Protein AF-A0A2R7JPD5-F1 (afdb_monomer_lite)

Sequence (94 aa):
METFFGVNRKKLQRQYKKHLNSFNKWALAQYVHQWIIYPENIETHLSIDEVALSQGKLYTILTNKKFQGKNDSIVAIVTGTKVDQVIERICKID

Radius of gyration: 16.34 Å; chains: 1; bounding box: 32×30×41 Å

Foldseek 3Di:
DCVPPVDDPVVVVVCCVPPNVCQVVDPCVVCVVFKDFDQVLDDDAKDWD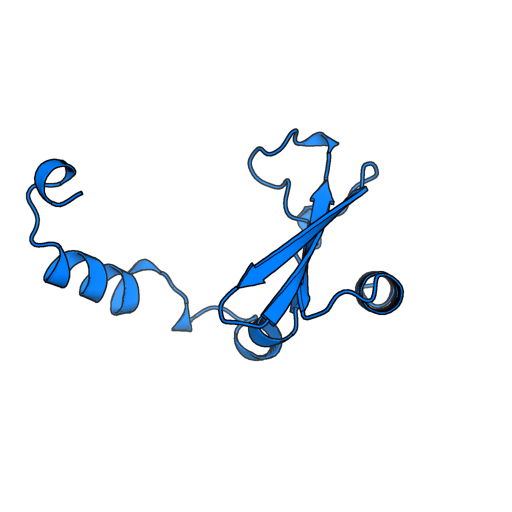DQDQDPNWTKIWIFRCVCVPDPSGTGMIGTDDPVVVVVVVVVVPD

Structure (mmCIF, N/CA/C/O backbone):
data_AF-A0A2R7JPD5-F1
#
_entry.id   AF-A0A2R7JPD5-F1
#
loop_
_atom_site.group_PDB
_atom_site.id
_atom_site.type_symbol
_atom_site.label_atom_id
_atom_site.label_alt_id
_atom_site.label_comp_id
_atom_site.label_asym_id
_atom_site.label_entity_id
_atom_site.label_seq_id
_atom_site.pdbx_PDB_ins_code
_atom_site.Cartn_x
_atom_site.Cartn_y
_atom_site.Cartn_z
_atom_site.occupancy
_atom_site.B_iso_or_equiv
_atom_site.auth_seq_id
_atom_site.auth_comp_id
_atom_site.auth_asym_id
_atom_site.auth_atom_id
_atom_site.pdbx_PDB_model_num
ATOM 1 N N . MET A 1 1 ? 6.214 14.821 -21.980 1.00 49.69 1 MET A N 1
ATOM 2 C CA . MET A 1 1 ? 7.307 14.064 -21.317 1.00 49.69 1 MET A CA 1
ATOM 3 C C . MET A 1 1 ? 8.570 13.956 -22.171 1.00 49.69 1 MET A C 1
ATOM 5 O O . MET A 1 1 ? 9.634 14.132 -21.599 1.00 49.69 1 MET A O 1
ATOM 9 N N . GLU A 1 2 ? 8.510 13.719 -23.493 1.00 41.62 2 GLU A N 1
ATOM 10 C CA . GLU A 1 2 ? 9.728 13.726 -24.347 1.00 41.62 2 GLU A CA 1
ATOM 11 C C . GLU A 1 2 ? 10.456 15.075 -24.363 1.00 41.62 2 GLU A C 1
ATOM 13 O O . GLU A 1 2 ? 11.680 15.120 -24.309 1.00 41.62 2 GLU A O 1
ATOM 18 N N . THR A 1 3 ? 9.708 16.172 -24.321 1.00 52.47 3 THR A N 1
ATOM 19 C CA . THR A 1 3 ? 10.235 17.541 -24.279 1.00 52.47 3 THR A CA 1
ATOM 20 C C . THR A 1 3 ? 10.752 17.992 -22.911 1.00 52.47 3 THR A C 1
ATOM 22 O O . THR A 1 3 ? 11.384 19.034 -22.837 1.00 52.47 3 THR A O 1
ATOM 25 N N . PHE A 1 4 ? 10.515 17.234 -21.831 1.00 63.84 4 PHE A N 1
ATOM 26 C CA . PHE A 1 4 ? 10.869 17.676 -20.471 1.00 63.84 4 PHE A CA 1
ATOM 27 C C . PHE A 1 4 ? 12.274 17.233 -20.037 1.00 63.84 4 PHE A C 1
ATOM 29 O O . PHE A 1 4 ? 12.909 17.902 -19.234 1.00 63.84 4 PHE A O 1
ATOM 36 N N . PHE A 1 5 ? 12.768 16.114 -20.580 1.00 68.75 5 PHE A N 1
ATOM 37 C CA . PHE A 1 5 ? 14.079 15.553 -20.223 1.00 68.75 5 PHE A CA 1
ATOM 38 C C . PHE A 1 5 ? 15.081 15.539 -21.386 1.00 68.75 5 PHE A C 1
ATOM 40 O O . PHE A 1 5 ? 16.243 15.217 -21.170 1.00 68.75 5 PHE A O 1
ATOM 47 N N . GLY A 1 6 ? 14.658 15.827 -22.625 1.00 80.75 6 GLY A N 1
ATOM 48 C CA . GLY A 1 6 ? 15.539 15.759 -23.802 1.00 80.75 6 GLY A CA 1
ATOM 49 C C . GLY A 1 6 ? 16.047 14.345 -24.130 1.00 80.75 6 GLY A C 1
ATOM 50 O O . GLY A 1 6 ? 16.969 14.182 -24.924 1.00 80.75 6 GLY A O 1
ATOM 51 N N . VAL A 1 7 ? 15.458 13.304 -23.525 1.00 79.00 7 VAL A N 1
ATOM 52 C CA . VAL A 1 7 ? 15.851 11.899 -23.705 1.00 79.00 7 VAL A CA 1
ATOM 53 C C . VAL A 1 7 ? 14.742 11.132 -24.418 1.00 79.00 7 VAL A C 1
ATOM 55 O O . VAL A 1 7 ? 13.560 11.292 -24.117 1.00 79.00 7 VAL A O 1
ATOM 58 N N . ASN A 1 8 ? 15.127 10.234 -25.328 1.00 83.75 8 ASN A N 1
ATOM 59 C CA . ASN A 1 8 ? 14.201 9.340 -26.022 1.00 83.75 8 ASN A CA 1
ATOM 60 C C . ASN A 1 8 ? 13.314 8.561 -25.026 1.00 83.75 8 ASN A C 1
ATOM 62 O O . ASN A 1 8 ? 13.819 7.796 -24.194 1.00 83.75 8 ASN A O 1
ATOM 66 N N . ARG A 1 9 ? 11.986 8.700 -25.148 1.00 80.38 9 ARG A N 1
ATOM 67 C CA . ARG A 1 9 ? 11.007 8.110 -24.218 1.00 80.38 9 ARG A CA 1
ATOM 68 C C . ARG A 1 9 ? 11.100 6.600 -24.115 1.00 80.38 9 ARG A C 1
ATOM 70 O O . ARG A 1 9 ? 11.015 6.069 -23.011 1.00 80.38 9 ARG A O 1
ATOM 77 N N . LYS A 1 10 ? 11.286 5.896 -25.237 1.00 85.50 10 LYS A N 1
ATOM 78 C CA . LYS A 1 10 ? 11.396 4.428 -25.236 1.00 85.50 10 LYS A CA 1
ATOM 79 C C . LYS A 1 10 ? 12.630 3.986 -24.452 1.00 85.50 10 LYS A C 1
ATOM 81 O O . LYS A 1 10 ? 12.569 3.022 -23.688 1.00 85.50 10 LYS A O 1
ATOM 86 N N . LYS A 1 11 ? 13.742 4.715 -24.600 1.00 85.06 11 LYS A N 1
ATOM 87 C CA . LYS A 1 11 ? 14.982 4.456 -23.854 1.00 85.06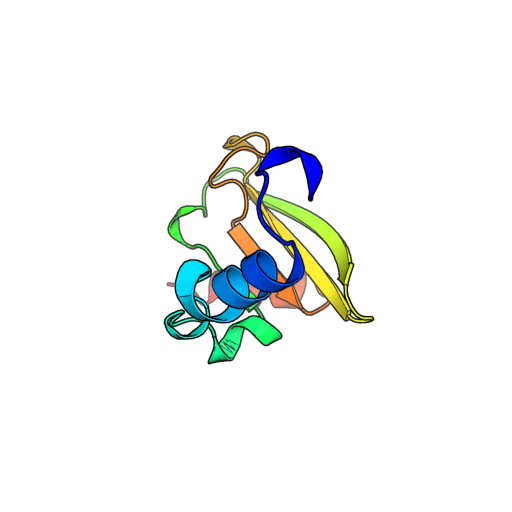 11 LYS A CA 1
ATOM 88 C C . LYS A 1 11 ? 14.788 4.718 -22.359 1.00 85.06 11 LYS A C 1
ATOM 90 O O . LYS A 1 11 ? 15.173 3.865 -21.560 1.00 85.06 11 LYS A O 1
ATOM 95 N N . LEU A 1 12 ? 14.140 5.826 -21.998 1.00 85.19 12 LEU A N 1
ATOM 96 C CA . LEU A 1 12 ? 13.842 6.180 -20.608 1.00 85.19 12 LEU A CA 1
ATOM 97 C C . LEU A 1 12 ? 12.909 5.159 -19.941 1.00 85.19 12 LEU A C 1
ATOM 99 O O . LEU A 1 12 ? 13.240 4.633 -18.885 1.00 85.19 12 LEU A O 1
ATOM 103 N N . GLN A 1 13 ? 11.793 4.799 -20.583 1.00 85.12 13 GLN A N 1
ATOM 104 C CA . GLN A 1 13 ? 10.862 3.788 -20.065 1.00 85.12 13 GLN A CA 1
ATOM 105 C C . GLN A 1 13 ? 11.542 2.430 -19.868 1.00 85.12 13 GLN A C 1
ATOM 107 O O . GLN A 1 13 ? 11.331 1.771 -18.851 1.00 85.12 13 GLN A O 1
ATOM 112 N N . ARG A 1 14 ? 12.393 2.016 -20.816 1.00 86.06 14 ARG A N 1
ATOM 113 C CA . ARG A 1 14 ? 13.152 0.766 -20.706 1.00 86.06 14 ARG A CA 1
ATOM 114 C C . ARG A 1 14 ? 14.125 0.797 -19.530 1.00 86.06 14 ARG A C 1
ATOM 116 O O . ARG A 1 14 ? 14.199 -0.185 -18.800 1.00 86.06 14 ARG A O 1
ATOM 123 N N . GLN A 1 15 ? 14.858 1.896 -19.358 1.00 85.31 15 GLN A N 1
ATOM 124 C CA . GLN A 1 15 ? 15.792 2.070 -18.243 1.00 85.31 15 GLN A CA 1
ATOM 125 C C . GLN A 1 15 ? 15.063 2.093 -16.900 1.00 85.31 15 GLN A C 1
ATOM 127 O O . GLN A 1 15 ? 15.448 1.374 -15.982 1.00 85.31 15 GLN A O 1
ATOM 132 N N . TYR A 1 16 ? 13.948 2.820 -16.818 1.00 83.06 16 TYR A N 1
ATOM 133 C CA . TYR A 1 16 ? 13.122 2.851 -15.620 1.00 83.06 16 TYR A CA 1
ATOM 134 C C . TYR A 1 16 ? 12.626 1.455 -15.234 1.00 83.06 16 TYR A C 1
ATOM 136 O O . TYR A 1 16 ? 12.857 1.007 -14.114 1.00 83.06 16 TYR A O 1
ATOM 144 N N . LYS A 1 17 ? 12.040 0.725 -16.193 1.00 81.69 17 LYS A N 1
ATOM 145 C CA . LYS A 1 17 ? 11.501 -0.623 -15.968 1.00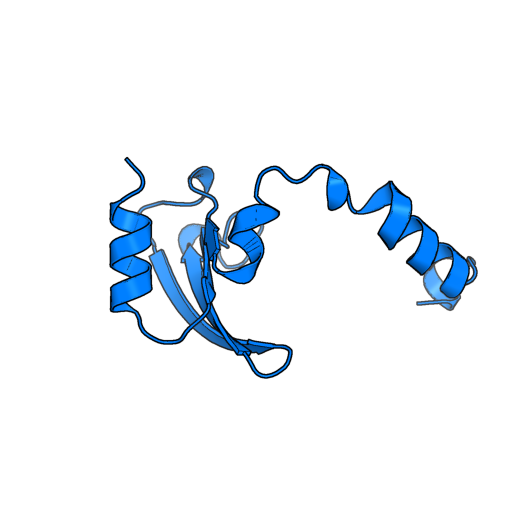 81.69 17 LYS A CA 1
ATOM 146 C C . LYS A 1 17 ? 12.570 -1.655 -15.598 1.00 81.69 17 LYS A C 1
ATOM 148 O O . LYS A 1 17 ? 12.274 -2.579 -14.851 1.00 81.69 17 LYS A O 1
ATOM 153 N N . LYS A 1 18 ? 13.772 -1.557 -16.177 1.00 80.88 18 LYS A N 1
ATOM 154 C CA . LYS A 1 18 ? 14.822 -2.575 -16.007 1.00 80.88 18 LYS A CA 1
ATOM 155 C C . LYS A 1 18 ? 15.781 -2.292 -14.853 1.00 80.88 18 LYS A C 1
ATOM 157 O O . LYS A 1 18 ? 16.309 -3.244 -14.290 1.00 80.88 18 LYS A O 1
ATOM 162 N N . HIS A 1 19 ? 16.034 -1.022 -14.540 1.00 80.00 19 HIS A N 1
ATOM 163 C CA . HIS A 1 19 ? 17.162 -0.641 -13.688 1.00 80.00 19 HIS A CA 1
ATOM 164 C C . HIS A 1 19 ? 16.808 0.340 -12.564 1.00 80.00 19 HIS A C 1
ATOM 166 O O . HIS A 1 19 ? 17.436 0.259 -11.514 1.00 80.00 19 HIS A O 1
ATOM 172 N N . LEU A 1 20 ? 15.829 1.240 -12.740 1.00 79.25 20 LEU A N 1
ATOM 173 C CA . LEU A 1 20 ? 15.573 2.313 -11.757 1.00 79.25 20 LEU A CA 1
ATOM 174 C C . LEU A 1 20 ? 14.413 2.028 -10.802 1.00 79.25 20 LEU A C 1
ATOM 176 O O . LEU A 1 20 ? 14.417 2.525 -9.684 1.00 79.25 20 LEU A O 1
ATOM 180 N N . ASN A 1 21 ? 13.411 1.254 -11.221 1.00 75.88 21 ASN A N 1
ATOM 181 C CA . ASN A 1 21 ? 12.201 1.067 -10.417 1.00 75.88 21 ASN A CA 1
ATOM 182 C C . ASN A 1 21 ? 12.366 0.088 -9.242 1.00 75.88 21 ASN A C 1
ATOM 184 O O . ASN A 1 21 ? 11.397 -0.137 -8.527 1.00 75.88 21 ASN A O 1
ATOM 188 N N . SER A 1 22 ? 13.547 -0.526 -9.078 1.00 78.75 22 SER A N 1
ATOM 189 C CA . SER A 1 22 ? 13.880 -1.519 -8.039 1.00 78.75 22 SER A CA 1
ATOM 190 C C . SER A 1 22 ? 12.848 -2.641 -7.841 1.00 78.75 22 SER A C 1
ATOM 192 O O . SER A 1 22 ? 12.923 -3.377 -6.861 1.00 78.75 22 SER A O 1
ATOM 194 N N . PHE A 1 23 ? 11.928 -2.836 -8.789 1.00 73.44 23 PHE A N 1
ATOM 195 C CA . PHE A 1 23 ? 10.767 -3.707 -8.626 1.00 73.44 23 PHE A CA 1
ATOM 196 C C . PHE A 1 23 ? 11.185 -5.167 -8.439 1.00 73.44 23 PHE A C 1
ATOM 198 O O . PHE A 1 23 ? 10.632 -5.883 -7.615 1.00 73.44 23 PHE A O 1
ATOM 205 N N . ASN A 1 24 ? 12.246 -5.581 -9.136 1.00 71.56 24 ASN A N 1
ATOM 206 C CA . ASN A 1 24 ? 12.813 -6.927 -9.022 1.00 71.56 24 ASN A CA 1
ATOM 207 C C . ASN A 1 24 ? 13.444 -7.215 -7.648 1.00 71.56 24 ASN A C 1
ATOM 209 O O . ASN A 1 24 ? 13.673 -8.373 -7.324 1.00 71.56 24 ASN A O 1
ATOM 213 N N . LYS A 1 25 ? 13.769 -6.180 -6.862 1.00 76.31 25 LYS A N 1
ATOM 214 C CA . LYS A 1 25 ? 14.347 -6.307 -5.514 1.00 76.31 25 LYS A CA 1
ATOM 215 C C . LYS A 1 25 ? 13.293 -6.176 -4.416 1.00 76.31 25 LYS A C 1
ATOM 217 O O . LYS A 1 25 ? 13.635 -6.178 -3.237 1.00 76.31 25 LYS A O 1
ATOM 222 N N . TRP A 1 26 ? 12.030 -5.993 -4.786 1.00 76.69 26 TRP A N 1
ATOM 223 C CA . TRP A 1 26 ? 10.992 -5.695 -3.821 1.00 76.69 26 TRP A CA 1
ATOM 224 C C . TRP A 1 26 ? 10.559 -6.974 -3.101 1.00 76.69 26 TRP A C 1
ATOM 226 O O . TRP A 1 26 ? 9.970 -7.864 -3.709 1.00 76.69 26 TRP A O 1
ATOM 236 N N . ALA A 1 27 ? 10.844 -7.062 -1.799 1.00 69.38 27 ALA A N 1
ATOM 237 C CA . ALA A 1 27 ? 10.538 -8.232 -0.968 1.00 69.38 27 ALA A CA 1
ATOM 238 C C . ALA A 1 27 ? 9.041 -8.606 -0.968 1.00 69.38 27 ALA A C 1
ATOM 240 O O . ALA A 1 27 ? 8.683 -9.768 -0.798 1.00 69.38 27 ALA A O 1
ATOM 241 N N . LEU A 1 28 ? 8.166 -7.629 -1.224 1.00 66.31 28 LEU A N 1
ATOM 242 C CA . LEU A 1 28 ? 6.714 -7.801 -1.268 1.00 66.31 28 LEU A CA 1
ATOM 243 C C . LEU A 1 28 ? 6.195 -8.353 -2.609 1.00 66.31 28 LEU A C 1
ATOM 245 O O . LEU A 1 28 ? 5.006 -8.647 -2.716 1.00 66.31 28 LEU A O 1
ATOM 249 N N . ALA A 1 29 ? 7.050 -8.538 -3.625 1.00 70.06 29 ALA A N 1
ATOM 250 C CA . ALA A 1 29 ? 6.635 -8.895 -4.988 1.00 70.06 29 ALA A CA 1
ATOM 251 C C . ALA A 1 29 ? 5.736 -10.145 -5.073 1.00 70.06 29 ALA A C 1
ATOM 253 O O . ALA A 1 29 ? 4.865 -10.210 -5.939 1.00 70.06 29 ALA A O 1
ATOM 254 N N . GLN A 1 30 ? 5.900 -11.106 -4.158 1.00 68.69 30 GLN A N 1
ATOM 255 C CA . GLN A 1 30 ? 5.079 -12.319 -4.089 1.00 68.69 30 GLN A CA 1
ATOM 256 C C . GLN A 1 30 ? 3.610 -12.039 -3.728 1.00 68.69 30 GLN A C 1
ATOM 258 O O . GLN A 1 30 ? 2.714 -12.706 -4.245 1.00 68.69 30 GLN A O 1
ATOM 263 N N . TYR A 1 31 ? 3.350 -11.060 -2.857 1.00 71.50 31 TYR A N 1
ATOM 264 C CA . TYR A 1 31 ? 2.011 -10.775 -2.330 1.00 71.50 31 TYR A CA 1
ATOM 265 C C . TYR A 1 31 ? 1.387 -9.508 -2.914 1.00 71.50 31 TYR A C 1
ATOM 267 O O . TYR A 1 31 ? 0.179 -9.341 -2.792 1.00 71.50 31 TYR A O 1
ATOM 275 N N . VAL A 1 32 ? 2.158 -8.687 -3.639 1.00 70.25 32 VAL A N 1
ATOM 276 C CA . VAL A 1 32 ? 1.722 -7.440 -4.307 1.00 70.25 32 VAL A CA 1
ATOM 277 C C . VAL A 1 32 ? 0.463 -7.608 -5.164 1.00 70.25 32 VAL A C 1
ATOM 279 O O . VAL A 1 32 ? -0.328 -6.678 -5.295 1.00 70.25 32 VAL A O 1
ATOM 282 N N . HIS A 1 33 ? 0.239 -8.790 -5.743 1.00 71.56 33 HIS A N 1
ATOM 283 C CA . HIS A 1 33 ? -0.981 -9.066 -6.507 1.00 71.56 33 HIS A CA 1
ATOM 284 C C . HIS A 1 33 ? -2.252 -9.178 -5.662 1.00 71.56 33 HIS A C 1
ATOM 286 O O . HIS A 1 33 ? -3.341 -9.114 -6.228 1.00 71.56 33 HIS A O 1
ATOM 292 N N . GLN A 1 34 ? -2.116 -9.376 -4.354 1.00 76.38 34 GLN A N 1
ATOM 293 C CA . GLN A 1 34 ? -3.212 -9.473 -3.401 1.00 76.38 34 GLN A CA 1
ATOM 294 C C . GLN A 1 34 ? -3.239 -8.258 -2.479 1.00 76.38 34 GLN A C 1
ATOM 296 O O . GLN A 1 34 ? -4.299 -7.656 -2.327 1.00 76.38 34 GLN A O 1
ATOM 301 N N . TRP A 1 35 ? -2.106 -7.888 -1.883 1.00 80.12 35 TRP A N 1
ATOM 302 C CA . TRP A 1 35 ? -2.024 -6.767 -0.959 1.00 80.12 35 TRP A CA 1
ATOM 303 C C . TRP A 1 35 ? -0.602 -6.222 -0.799 1.00 80.12 35 TRP A C 1
ATOM 305 O O . TRP A 1 35 ? 0.391 -6.925 -0.983 1.00 80.12 35 TRP A O 1
ATOM 315 N N . ILE A 1 36 ? -0.526 -4.947 -0.431 1.00 84.56 36 ILE A N 1
ATOM 316 C CA . ILE A 1 36 ? 0.682 -4.232 -0.021 1.00 84.56 36 ILE A CA 1
ATOM 317 C C . ILE A 1 36 ? 0.315 -3.490 1.258 1.00 84.56 36 ILE A C 1
ATOM 319 O O . ILE A 1 36 ? -0.703 -2.802 1.274 1.00 84.56 36 ILE A O 1
ATOM 323 N N . ILE A 1 37 ? 1.109 -3.634 2.317 1.00 83.44 37 ILE A N 1
ATOM 324 C CA . ILE A 1 37 ? 0.893 -2.929 3.585 1.00 83.44 37 ILE A CA 1
ATOM 325 C C . ILE A 1 37 ? 2.189 -2.232 3.990 1.00 83.44 37 ILE A C 1
ATOM 327 O O . ILE A 1 37 ? 3.271 -2.799 3.847 1.00 83.44 37 ILE A O 1
ATOM 331 N N . TYR A 1 38 ? 2.034 -1.005 4.473 1.00 84.94 38 TYR A N 1
ATOM 332 C CA . TYR A 1 38 ? 3.065 -0.128 5.008 1.00 84.94 38 TYR A CA 1
ATOM 333 C C . TYR A 1 38 ? 2.796 0.033 6.510 1.00 84.94 38 TYR A C 1
ATOM 335 O O . TYR A 1 38 ? 2.082 0.962 6.906 1.00 84.94 38 TYR A O 1
ATOM 343 N N . PRO A 1 39 ? 3.261 -0.913 7.349 1.00 80.94 39 PRO A N 1
ATOM 344 C CA . PRO A 1 39 ? 2.984 -0.896 8.785 1.00 80.94 39 PRO A CA 1
ATOM 345 C C . PRO A 1 39 ? 3.476 0.387 9.467 1.00 80.94 39 PRO A C 1
ATOM 347 O O . PRO A 1 39 ? 2.833 0.870 10.391 1.00 80.94 39 PRO A O 1
ATOM 350 N N . GLU A 1 40 ? 4.546 0.996 8.958 1.00 82.88 40 GLU A N 1
ATOM 351 C CA . GLU A 1 40 ? 5.087 2.279 9.413 1.00 82.88 40 GLU A CA 1
ATOM 352 C C . GLU A 1 40 ? 4.096 3.453 9.313 1.00 82.88 40 GLU A C 1
ATOM 354 O O . GLU A 1 40 ? 4.233 4.437 10.038 1.00 82.88 40 GLU A O 1
ATOM 359 N N . ASN A 1 41 ? 3.077 3.337 8.456 1.00 84.25 41 ASN A N 1
ATOM 360 C CA . ASN A 1 41 ? 2.085 4.385 8.214 1.00 84.25 41 ASN A CA 1
ATOM 361 C C . ASN A 1 41 ? 0.795 4.176 9.033 1.00 84.25 41 ASN A C 1
ATOM 3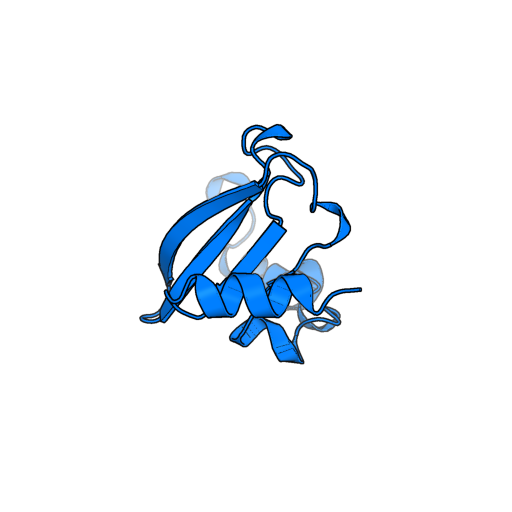63 O O . ASN A 1 41 ? -0.096 5.039 9.017 1.00 84.25 41 ASN A O 1
ATOM 367 N N . ILE A 1 42 ? 0.674 3.042 9.743 1.00 80.81 42 ILE A N 1
ATOM 368 C CA . ILE A 1 42 ? -0.469 2.726 10.607 1.00 80.81 42 ILE A CA 1
ATOM 369 C C . ILE A 1 42 ? -0.435 3.652 11.821 1.00 80.81 42 ILE A C 1
ATOM 371 O O . ILE A 1 42 ? 0.440 3.571 12.676 1.00 80.81 42 ILE A O 1
ATOM 375 N N . GLU A 1 43 ? -1.427 4.530 11.917 1.00 76.25 43 GLU A N 1
ATOM 376 C CA . GLU A 1 43 ? -1.574 5.438 13.049 1.00 76.25 43 GLU A CA 1
ATOM 377 C C . GLU A 1 43 ? -3.051 5.762 13.295 1.00 76.25 43 GLU A C 1
ATOM 379 O O . GLU A 1 43 ? -3.930 5.263 12.605 1.00 76.25 43 GLU A O 1
ATOM 384 N N . THR A 1 44 ? -3.352 6.586 14.295 1.00 74.44 44 THR A N 1
ATOM 385 C CA . THR A 1 44 ? -4.713 6.740 14.855 1.00 74.44 44 THR A CA 1
ATOM 386 C C . THR A 1 44 ? -5.805 7.220 13.886 1.00 74.44 44 THR A C 1
ATOM 388 O O . THR A 1 44 ? -6.985 7.025 14.166 1.00 74.44 44 THR A O 1
ATOM 391 N N . HIS A 1 45 ? -5.456 7.836 12.754 1.00 78.62 45 HIS A N 1
ATOM 392 C CA . HIS A 1 45 ? -6.413 8.467 11.834 1.00 78.62 45 HIS A CA 1
ATOM 393 C C . HIS A 1 45 ? -6.540 7.696 10.514 1.00 78.62 45 HIS A C 1
ATOM 395 O O . HIS A 1 45 ? -6.278 8.234 9.435 1.00 78.62 45 HIS A O 1
ATOM 401 N N . LEU A 1 46 ? -6.944 6.429 10.601 1.00 80.38 46 LEU A N 1
ATOM 402 C CA . LEU A 1 46 ? -7.173 5.583 9.432 1.00 80.38 46 LEU A CA 1
ATOM 403 C C . LEU A 1 46 ? -8.506 5.896 8.753 1.00 80.38 46 LEU A C 1
ATOM 405 O O . LEU A 1 46 ? -9.534 6.097 9.396 1.00 80.38 46 LEU A O 1
ATOM 409 N N . SER A 1 47 ? -8.487 5.884 7.427 1.00 81.88 47 SER A N 1
ATOM 410 C CA . SER A 1 47 ? -9.661 5.957 6.575 1.00 81.88 47 SER A CA 1
ATOM 411 C C . SER A 1 47 ? -9.536 4.918 5.484 1.00 81.88 47 SER A C 1
ATOM 413 O O . SER A 1 47 ? -8.537 4.870 4.770 1.00 81.88 47 SER A O 1
ATOM 415 N N . ILE A 1 48 ? -10.573 4.110 5.329 1.00 82.50 48 ILE A N 1
ATOM 416 C CA . ILE A 1 48 ? -10.723 3.280 4.141 1.00 82.50 48 ILE A CA 1
ATOM 417 C C . ILE A 1 48 ? -11.258 4.200 3.054 1.00 82.50 48 ILE A C 1
ATOM 419 O O . ILE A 1 48 ? -12.280 4.854 3.256 1.00 82.50 48 ILE A O 1
ATOM 423 N N . ASP A 1 49 ? -10.533 4.292 1.952 1.00 73.44 49 ASP A N 1
ATOM 424 C CA . ASP A 1 49 ? -10.900 5.118 0.814 1.00 73.44 49 ASP A CA 1
ATOM 425 C C . ASP A 1 49 ? -10.833 4.321 -0.490 1.00 73.44 49 ASP A C 1
ATOM 427 O O . ASP A 1 49 ? -10.255 3.236 -0.557 1.00 73.44 49 ASP A O 1
ATOM 431 N N . GLU A 1 50 ? -11.502 4.886 -1.494 1.00 61.62 50 GLU A N 1
ATOM 432 C CA . GLU A 1 50 ? -11.598 4.478 -2.898 1.00 61.62 50 GLU A CA 1
ATOM 433 C C . GLU A 1 50 ? -11.489 2.983 -3.229 1.00 61.62 50 GLU A C 1
ATOM 435 O O . GLU A 1 50 ? -10.438 2.342 -3.168 1.00 61.62 50 GLU A O 1
ATO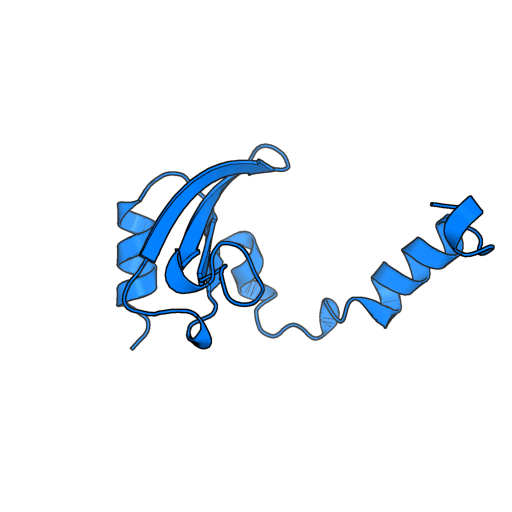M 440 N N . VAL A 1 51 ? -12.585 2.472 -3.789 1.00 70.62 51 VAL A N 1
ATOM 441 C CA . VAL A 1 51 ? -12.524 1.296 -4.645 1.00 70.62 51 VAL A CA 1
ATOM 442 C C . VAL A 1 51 ? -11.971 1.720 -6.012 1.00 70.62 51 VAL A C 1
ATOM 444 O O . VAL A 1 51 ? -12.705 2.228 -6.858 1.00 70.62 51 VAL A O 1
ATOM 447 N N . ALA A 1 52 ? -10.678 1.508 -6.248 1.00 67.38 52 ALA A N 1
ATOM 448 C CA . ALA A 1 52 ? -10.032 1.841 -7.513 1.00 67.38 52 ALA A CA 1
ATOM 449 C C . ALA A 1 52 ? -10.152 0.687 -8.519 1.00 67.38 52 ALA A C 1
ATOM 451 O O . ALA A 1 52 ? -9.745 -0.442 -8.237 1.00 67.38 52 ALA A O 1
ATOM 452 N N . LEU A 1 53 ? -10.665 0.969 -9.721 1.00 71.69 53 LEU A N 1
ATOM 453 C CA . LEU A 1 53 ? -10.641 0.024 -10.838 1.00 71.69 53 LEU A CA 1
ATOM 454 C C . LEU A 1 53 ? -9.314 0.160 -11.597 1.00 71.69 53 LEU A C 1
ATOM 456 O O . LEU A 1 53 ? -9.077 1.151 -12.283 1.00 71.69 53 LEU A O 1
ATOM 460 N N . SER A 1 54 ? -8.460 -0.858 -11.523 1.00 70.50 54 SER A N 1
ATOM 461 C CA . SER A 1 54 ? -7.196 -0.917 -12.263 1.00 70.50 54 SER A CA 1
ATOM 462 C C . SER A 1 54 ? -7.058 -2.260 -12.970 1.00 70.50 54 SER A C 1
ATOM 464 O O . SER A 1 54 ? -7.174 -3.317 -12.354 1.00 70.50 54 SER A O 1
ATOM 466 N N . GLN A 1 55 ? -6.852 -2.226 -14.290 1.00 74.19 55 GLN A N 1
ATOM 467 C CA . GLN A 1 55 ? -6.763 -3.421 -15.147 1.00 74.19 55 GLN A CA 1
ATOM 468 C C . GLN A 1 55 ? -7.922 -4.425 -14.954 1.00 74.19 55 GLN A C 1
ATOM 470 O O . GLN A 1 55 ? -7.719 -5.636 -14.982 1.00 74.19 55 GLN A O 1
ATOM 475 N N . GLY A 1 56 ? -9.142 -3.927 -14.726 1.00 75.38 56 GLY A N 1
ATOM 476 C CA . GLY A 1 56 ? -10.328 -4.765 -14.507 1.00 75.38 56 GLY A CA 1
ATOM 477 C C . GLY A 1 56 ? -10.435 -5.382 -13.106 1.00 75.38 56 GLY A C 1
ATOM 478 O O . GLY A 1 56 ? -11.335 -6.183 -12.871 1.00 75.38 56 GLY A O 1
ATOM 479 N N . LYS A 1 57 ? -9.548 -5.017 -12.173 1.00 76.00 57 LYS A N 1
ATOM 480 C CA . LYS A 1 57 ? -9.602 -5.424 -10.764 1.00 76.00 57 LYS A CA 1
ATOM 481 C C . LYS A 1 57 ? -9.944 -4.234 -9.880 1.00 76.00 57 LYS A C 1
ATOM 483 O O . LYS A 1 57 ? -9.523 -3.115 -10.159 1.00 76.00 57 LYS A O 1
ATOM 488 N N . LEU A 1 58 ? -10.702 -4.498 -8.821 1.00 82.44 58 LEU A N 1
ATOM 489 C CA . LEU A 1 58 ? -11.035 -3.514 -7.797 1.00 82.44 58 LEU A CA 1
ATOM 490 C C . LEU A 1 58 ? -10.009 -3.608 -6.669 1.00 82.44 58 LEU A C 1
ATOM 492 O O . LEU A 1 58 ? -9.644 -4.712 -6.263 1.00 82.44 58 LEU A O 1
ATOM 496 N N . TYR A 1 59 ? -9.565 -2.461 -6.175 1.00 82.56 59 TYR A N 1
ATOM 497 C CA . TYR A 1 59 ? -8.642 -2.341 -5.054 1.00 82.56 59 TYR A CA 1
ATOM 498 C C . TYR A 1 59 ? -9.246 -1.431 -4.000 1.00 82.56 59 TYR A C 1
ATOM 500 O O . TYR A 1 59 ? -9.790 -0.396 -4.351 1.00 82.56 59 TYR A O 1
ATOM 508 N N . THR A 1 60 ? -9.118 -1.803 -2.735 1.00 85.50 60 THR A N 1
ATOM 509 C CA . THR A 1 60 ? -9.451 -0.963 -1.586 1.00 85.50 60 THR A CA 1
ATOM 510 C C . THR A 1 60 ? -8.161 -0.363 -1.042 1.00 85.50 60 THR A C 1
ATOM 512 O O . THR A 1 60 ? -7.192 -1.096 -0.816 1.00 85.50 60 THR A O 1
ATOM 515 N N . ILE A 1 61 ? -8.134 0.953 -0.833 1.00 85.75 61 ILE A N 1
ATOM 516 C CA . ILE A 1 61 ? -6.956 1.667 -0.341 1.00 85.75 61 ILE A CA 1
ATOM 517 C C . ILE A 1 61 ? -7.221 2.121 1.094 1.00 85.75 61 ILE A C 1
ATOM 519 O O . ILE A 1 61 ? -8.202 2.793 1.390 1.00 85.75 61 ILE A O 1
ATOM 523 N N . LEU A 1 62 ? -6.334 1.763 2.015 1.00 85.94 62 LEU A N 1
ATOM 524 C CA . LEU A 1 62 ? -6.333 2.319 3.358 1.00 85.94 62 LEU A CA 1
ATOM 525 C C . LEU A 1 62 ? -5.367 3.494 3.397 1.00 85.94 62 LEU A C 1
ATOM 527 O O . LEU A 1 62 ? -4.189 3.347 3.058 1.00 85.94 62 LEU A O 1
ATOM 531 N N . THR A 1 63 ? -5.859 4.641 3.846 1.00 87.62 63 THR A N 1
ATOM 532 C CA . THR A 1 63 ? -5.063 5.852 4.002 1.00 87.62 63 THR A CA 1
ATOM 533 C C . THR A 1 63 ? -5.073 6.356 5.436 1.00 87.62 63 THR A C 1
ATOM 535 O O . THR A 1 63 ? -5.999 6.111 6.206 1.00 87.62 63 THR A O 1
ATOM 538 N N . ASN A 1 64 ? -4.028 7.087 5.799 1.00 86.81 64 ASN A N 1
ATOM 539 C CA . ASN A 1 64 ? -3.928 7.816 7.044 1.00 86.81 64 ASN A CA 1
ATOM 540 C C . ASN A 1 64 ? -4.164 9.309 6.780 1.00 86.81 64 ASN A C 1
ATOM 542 O O . ASN A 1 64 ? -3.353 9.999 6.152 1.00 86.81 64 ASN A O 1
ATOM 546 N N . LYS A 1 65 ? -5.287 9.822 7.291 1.00 84.06 65 LYS A N 1
ATOM 547 C CA . LYS A 1 65 ? -5.725 11.210 7.090 1.00 84.06 65 LYS A CA 1
ATOM 548 C C . LYS A 1 65 ? -4.871 12.228 7.844 1.00 84.06 65 LYS A C 1
ATOM 550 O O . LYS A 1 65 ? -4.869 13.397 7.462 1.00 84.06 65 LYS A O 1
ATOM 555 N N . LYS A 1 66 ? -4.084 11.802 8.840 1.00 83.69 66 LYS A N 1
ATOM 556 C CA . LYS A 1 66 ? -3.123 12.664 9.553 1.00 83.69 66 LYS A CA 1
ATOM 557 C C . LYS A 1 66 ? -2.126 13.314 8.592 1.00 83.69 66 LYS A C 1
ATOM 559 O O . LYS A 1 66 ? -1.801 14.488 8.745 1.00 83.69 66 LYS A O 1
ATOM 564 N N . PHE A 1 67 ? -1.689 12.575 7.571 1.00 82.69 67 PHE A N 1
ATOM 565 C CA . PHE A 1 67 ? -0.710 13.045 6.589 1.00 82.69 67 PHE A CA 1
ATOM 566 C C . PHE A 1 67 ? -1.328 13.865 5.447 1.00 82.69 67 PHE A C 1
ATOM 568 O O . PHE A 1 67 ? -0.592 14.376 4.607 1.00 82.69 67 PHE A O 1
ATOM 575 N N . GLN A 1 68 ? -2.657 14.040 5.412 1.00 82.81 68 GLN A N 1
ATOM 576 C CA . GLN A 1 68 ? -3.359 14.893 4.437 1.00 82.81 68 GLN A CA 1
ATOM 577 C C . GLN A 1 68 ? -2.989 14.590 2.969 1.00 82.81 68 GLN A C 1
ATOM 579 O O . GLN A 1 68 ? -2.788 15.502 2.170 1.00 82.81 68 GLN A O 1
ATOM 584 N N . GLY A 1 69 ? -2.838 13.308 2.617 1.00 75.81 69 GLY A N 1
ATOM 585 C CA . GLY A 1 69 ? -2.479 12.882 1.255 1.00 75.81 69 GLY A CA 1
ATOM 586 C C . GLY A 1 69 ? -1.026 13.162 0.849 1.00 75.81 69 GLY A C 1
ATOM 587 O O . GLY A 1 69 ? -0.685 13.049 -0.327 1.00 75.81 69 GLY A O 1
ATOM 588 N N . LYS A 1 70 ? -0.161 13.539 1.797 1.00 81.81 70 LYS A N 1
ATOM 589 C CA . LYS A 1 70 ? 1.286 13.677 1.578 1.00 81.81 70 LYS A CA 1
ATOM 590 C C . LYS A 1 70 ? 1.965 12.304 1.633 1.00 81.81 70 LYS A C 1
ATOM 592 O O . LYS A 1 70 ? 1.297 11.268 1.688 1.00 81.81 70 LYS A O 1
ATOM 597 N N . ASN A 1 71 ? 3.296 12.292 1.604 1.00 78.38 71 ASN A N 1
ATOM 598 C CA . ASN A 1 71 ? 4.071 11.077 1.848 1.00 78.38 71 ASN A CA 1
ATOM 599 C C . ASN A 1 71 ? 3.584 10.389 3.134 1.00 78.38 71 ASN A C 1
ATOM 601 O O . ASN A 1 71 ? 3.108 11.062 4.049 1.00 78.38 71 ASN A O 1
ATOM 605 N N . ASP A 1 72 ? 3.657 9.060 3.150 1.00 82.19 72 ASP A N 1
ATOM 606 C CA . ASP A 1 72 ? 3.272 8.217 4.293 1.00 82.19 72 ASP A CA 1
ATOM 607 C C . ASP A 1 72 ? 1.759 8.171 4.585 1.00 82.19 72 ASP A C 1
ATOM 609 O O . ASP A 1 72 ? 1.298 7.602 5.571 1.00 82.19 72 ASP A O 1
ATOM 613 N N . SER A 1 73 ? 0.939 8.714 3.678 1.00 86.50 73 SER A N 1
ATOM 614 C CA . SER A 1 73 ? -0.521 8.628 3.778 1.00 86.50 73 SER A CA 1
ATOM 615 C C . SER A 1 73 ? -1.099 7.283 3.338 1.00 86.50 73 SER A C 1
ATOM 617 O O . SER A 1 73 ? -2.216 6.978 3.734 1.00 86.50 73 SER A O 1
ATOM 619 N N . ILE A 1 74 ? -0.398 6.469 2.541 1.00 87.12 74 ILE A N 1
ATOM 620 C CA . ILE A 1 74 ? -0.896 5.152 2.108 1.00 87.12 74 ILE A CA 1
ATOM 621 C C . ILE A 1 74 ? -0.469 4.102 3.125 1.00 87.12 74 ILE A C 1
ATOM 623 O O . ILE A 1 74 ? 0.718 3.869 3.328 1.00 87.12 74 ILE A O 1
ATOM 627 N N . VAL A 1 75 ? -1.448 3.432 3.719 1.00 87.75 75 VAL A N 1
ATOM 628 C CA . VAL A 1 75 ? -1.241 2.409 4.747 1.00 87.75 75 VAL A CA 1
ATOM 629 C C . VAL A 1 75 ? -1.351 1.015 4.151 1.00 87.75 75 VAL A C 1
ATOM 631 O O . VAL A 1 75 ? -0.522 0.153 4.420 1.00 87.75 75 VAL A O 1
ATOM 634 N N . ALA A 1 76 ? -2.359 0.783 3.312 1.00 86.25 76 ALA A N 1
ATOM 635 C CA . ALA A 1 76 ? -2.551 -0.505 2.664 1.00 86.25 76 ALA A CA 1
ATOM 636 C C . ALA A 1 76 ? -3.204 -0.349 1.295 1.00 86.25 76 ALA A C 1
ATOM 638 O O . ALA A 1 76 ? -4.013 0.546 1.071 1.00 86.25 76 ALA A O 1
ATOM 639 N N . ILE A 1 77 ? -2.894 -1.266 0.390 1.00 86.00 77 ILE A N 1
ATOM 640 C CA . ILE A 1 77 ? -3.610 -1.465 -0.867 1.00 86.00 77 ILE A CA 1
ATOM 641 C C . ILE A 1 77 ? -3.979 -2.938 -0.909 1.00 86.00 77 ILE A C 1
ATOM 643 O O . ILE A 1 77 ? -3.094 -3.789 -0.879 1.00 86.00 77 ILE A O 1
ATOM 647 N N . VAL A 1 78 ? -5.270 -3.250 -0.968 1.00 84.19 78 VAL A N 1
ATOM 648 C CA . VAL A 1 78 ? -5.773 -4.628 -0.934 1.00 84.19 78 VAL A CA 1
ATOM 649 C C . VAL A 1 78 ? -6.668 -4.876 -2.137 1.00 84.19 78 VAL A C 1
ATOM 651 O O . VAL A 1 78 ? -7.475 -4.036 -2.514 1.00 84.19 78 VAL A O 1
ATOM 654 N N . THR A 1 79 ? -6.531 -6.038 -2.762 1.00 82.50 79 THR A N 1
ATOM 655 C CA . THR A 1 79 ? -7.356 -6.431 -3.907 1.00 82.50 79 THR A CA 1
ATOM 656 C C . THR A 1 79 ? -8.732 -6.876 -3.424 1.00 82.50 79 THR A C 1
ATOM 658 O O . THR A 1 79 ? -8.837 -7.758 -2.575 1.00 82.50 79 THR A O 1
ATOM 661 N N . GLY A 1 80 ? -9.787 -6.310 -4.001 1.00 77.50 80 GLY A N 1
ATOM 662 C CA . GLY A 1 80 ? -11.179 -6.571 -3.648 1.00 77.50 80 GLY A CA 1
ATOM 663 C C . GLY A 1 80 ? -11.883 -5.352 -3.059 1.00 77.50 80 GLY A C 1
ATOM 664 O O . GLY A 1 80 ? -11.305 -4.280 -2.910 1.00 77.50 80 GLY A O 1
ATOM 665 N N . THR A 1 81 ? -13.162 -5.539 -2.742 1.00 70.81 81 THR A N 1
ATOM 666 C CA . THR A 1 81 ? -14.064 -4.509 -2.193 1.00 70.81 81 THR A CA 1
ATOM 667 C C . THR A 1 81 ? -14.589 -4.851 -0.805 1.00 70.81 81 THR A C 1
ATOM 669 O O . THR A 1 81 ? -15.296 -4.054 -0.192 1.00 70.81 81 THR A O 1
ATOM 672 N N . LYS A 1 82 ? -14.287 -6.054 -0.303 1.00 72.38 82 LYS A N 1
ATOM 673 C CA . LYS A 1 82 ? -14.760 -6.503 1.005 1.00 72.38 82 LYS A CA 1
ATOM 674 C C . LYS A 1 82 ? -13.880 -5.910 2.092 1.00 72.38 82 LYS A C 1
ATOM 676 O O . LYS A 1 82 ? -12.815 -6.443 2.388 1.00 72.38 82 LYS A O 1
ATOM 681 N N . VAL A 1 83 ? -14.374 -4.834 2.692 1.00 65.19 83 VAL A N 1
ATOM 682 C CA . VAL A 1 83 ? -13.762 -4.143 3.831 1.00 65.19 83 VAL A CA 1
ATOM 683 C C . VAL A 1 83 ? -13.401 -5.109 4.967 1.00 65.19 83 VAL A C 1
ATOM 685 O O . VAL A 1 83 ? -12.305 -5.014 5.509 1.00 65.19 83 VAL A O 1
ATOM 688 N N . ASP A 1 84 ? -14.243 -6.104 5.256 1.00 66.88 84 ASP A N 1
ATOM 689 C CA . ASP A 1 84 ? -13.983 -7.084 6.323 1.00 66.88 84 ASP A CA 1
ATOM 690 C C . ASP A 1 84 ? -12.691 -7.882 6.096 1.00 66.88 84 ASP A C 1
ATOM 692 O O . ASP A 1 84 ? -11.933 -8.126 7.031 1.00 66.88 84 ASP A O 1
ATOM 696 N N . GLN A 1 85 ? -12.388 -8.2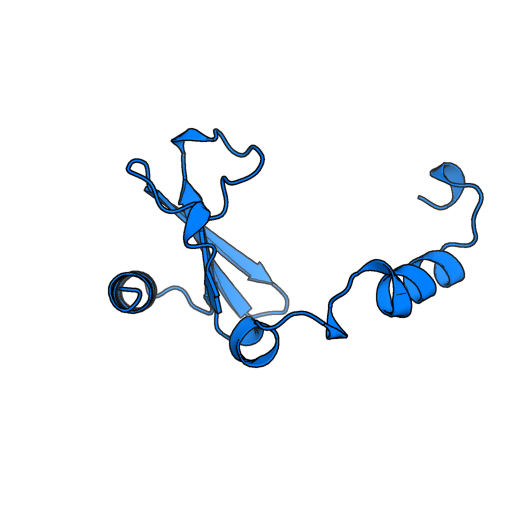33 4.840 1.00 70.50 85 GLN A N 1
ATOM 697 C CA . GLN A 1 85 ? -11.147 -8.938 4.500 1.00 70.50 85 GLN A CA 1
ATOM 698 C C . GLN A 1 85 ? -9.921 -8.037 4.650 1.00 70.50 85 GLN A C 1
ATOM 700 O O . GLN A 1 85 ? -8.839 -8.534 4.956 1.00 70.50 85 GLN A O 1
ATOM 705 N N . VAL A 1 86 ? -10.083 -6.728 4.431 1.00 68.19 86 VAL A N 1
ATOM 706 C CA . VAL A 1 86 ? -9.024 -5.726 4.610 1.00 68.19 86 VAL A CA 1
ATOM 707 C C . VAL A 1 86 ? -8.697 -5.586 6.094 1.00 68.19 86 VAL A C 1
ATOM 709 O O . VAL A 1 86 ? -7.532 -5.691 6.468 1.00 68.19 86 VAL A O 1
ATOM 712 N N . ILE A 1 87 ? -9.720 -5.430 6.939 1.00 70.56 87 ILE A N 1
ATOM 713 C CA . ILE A 1 87 ? -9.563 -5.307 8.394 1.00 70.56 87 ILE A CA 1
ATOM 714 C C . ILE A 1 87 ? -8.959 -6.587 8.980 1.00 70.56 87 ILE A C 1
ATOM 716 O O . ILE A 1 87 ? -7.983 -6.511 9.720 1.00 70.56 87 ILE A O 1
ATOM 720 N N . GLU A 1 88 ? -9.461 -7.767 8.596 1.00 74.88 88 GLU A N 1
ATOM 721 C CA . GLU A 1 88 ? -8.922 -9.052 9.065 1.00 74.88 88 GLU A CA 1
ATOM 722 C C . GLU A 1 88 ? -7.440 -9.227 8.691 1.00 74.88 88 GLU A C 1
ATOM 724 O O . GLU A 1 88 ? -6.660 -9.771 9.471 1.00 74.88 88 GLU A O 1
ATOM 729 N N . ARG A 1 89 ? -7.027 -8.769 7.500 1.00 71.38 89 ARG A N 1
ATOM 730 C CA . ARG A 1 89 ? -5.621 -8.840 7.071 1.00 71.38 89 ARG A CA 1
ATOM 731 C C . ARG A 1 89 ? -4.727 -7.912 7.879 1.00 71.38 89 ARG A C 1
ATOM 733 O O . ARG A 1 89 ? -3.622 -8.314 8.216 1.00 71.38 89 ARG A O 1
ATOM 740 N N . ILE A 1 90 ? -5.198 -6.701 8.165 1.00 68.88 90 ILE A N 1
ATOM 741 C CA . ILE A 1 90 ? -4.434 -5.698 8.911 1.00 68.88 90 ILE A CA 1
ATOM 742 C C . ILE A 1 90 ? -4.325 -6.092 10.385 1.00 68.88 90 ILE A C 1
ATOM 744 O O . ILE A 1 90 ? -3.241 -6.008 10.943 1.00 68.88 90 ILE A O 1
ATOM 748 N N . CYS A 1 91 ? -5.394 -6.612 10.996 1.00 69.00 91 CYS A N 1
ATOM 749 C CA . CYS A 1 91 ? -5.362 -7.105 12.378 1.00 69.00 91 CYS A CA 1
ATOM 750 C C . CYS A 1 91 ? -4.490 -8.354 12.585 1.00 69.00 91 CYS A C 1
ATOM 752 O O . CYS A 1 91 ? -4.198 -8.686 13.724 1.00 69.00 91 CYS A O 1
ATOM 754 N N . LYS A 1 92 ? -4.093 -9.067 11.522 1.00 68.00 92 LYS A N 1
ATOM 755 C CA . LYS A 1 92 ? -3.150 -10.200 11.612 1.00 68.00 92 LYS A CA 1
ATOM 756 C C . LYS A 1 92 ? -1.681 -9.771 11.615 1.00 68.00 92 LYS A C 1
ATOM 758 O O . LYS A 1 92 ? -0.808 -10.633 11.674 1.00 68.00 92 LYS A O 1
ATOM 763 N N . ILE A 1 93 ? -1.415 -8.477 11.476 1.00 64.25 93 ILE A N 1
ATOM 764 C CA . ILE A 1 93 ? -0.075 -7.903 11.523 1.00 64.25 93 ILE A CA 1
ATOM 765 C C . ILE A 1 93 ? 0.144 -7.470 12.972 1.00 64.25 93 ILE A C 1
ATOM 767 O O . ILE A 1 93 ? -0.184 -6.342 13.329 1.00 64.25 93 ILE A O 1
ATOM 771 N N . ASP A 1 94 ? 0.600 -8.420 13.791 1.00 42.91 94 ASP A N 1
ATOM 772 C CA . ASP A 1 94 ? 1.206 -8.158 15.106 1.00 42.91 94 ASP A CA 1
ATOM 773 C C . ASP A 1 94 ? 2.661 -7.692 14.937 1.00 42.91 94 ASP A C 1
ATOM 775 O O . ASP A 1 94 ? 3.391 -8.307 14.117 1.00 42.91 94 ASP A O 1
#

pLDDT: mean 76.39, std 9.2, range [41.62, 87.75]

Secondary structure (DSSP, 8-state):
-HHHHSS-HHHHHHHIIIIIS-GGG-GGGGTTTTEEE-GGG--S-EEEEEEEEETTEEEEEEEEGGGTTSTT-EEEEEESS-HHHHHHHHHT--